Protein AF-A0A9P0LPW1-F1 (afdb_monomer_lite)

Organism: Acanthoscelides obtectus (NCBI:txid200917)

Secondary structure (DSSP, 8-state):
-----GGGT-HIIIIIHHHHHHHSTT---SSHHHHHHHHHHHHHHHHHHHHHHHHHHHHHHHHHHTTTTS----

Radius of gyration: 16.33 Å; chains: 1; bounding box: 38×30×35 Å

Structure 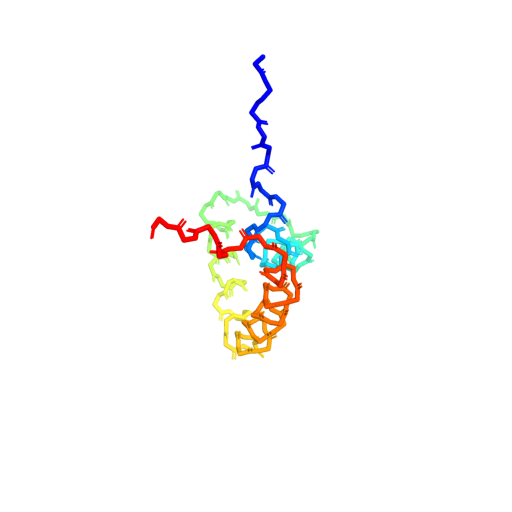(mmCIF, N/CA/C/O backbone):
data_AF-A0A9P0LPW1-F1
#
_entry.id   AF-A0A9P0LPW1-F1
#
loop_
_atom_site.group_PDB
_atom_site.id
_atom_site.type_symbol
_atom_site.label_atom_id
_atom_site.label_alt_id
_atom_site.label_comp_id
_atom_site.label_asym_id
_atom_site.label_entity_id
_atom_site.label_seq_id
_atom_site.pdbx_PDB_ins_code
_atom_site.Cartn_x
_atom_site.Cartn_y
_atom_site.Cartn_z
_atom_site.occupancy
_atom_site.B_iso_or_equiv
_atom_site.auth_seq_id
_atom_site.auth_comp_id
_atom_site.auth_asym_id
_atom_site.auth_atom_id
_atom_site.pdbx_PDB_model_num
ATOM 1 N N . MET A 1 1 ? -7.171 19.923 -26.793 1.00 34.88 1 MET A N 1
ATOM 2 C CA . MET A 1 1 ? -6.749 19.958 -25.378 1.00 34.88 1 MET A CA 1
ATOM 3 C C . MET A 1 1 ? -6.851 18.535 -24.851 1.00 34.88 1 MET A C 1
ATOM 5 O O . MET A 1 1 ? -7.885 18.151 -24.332 1.00 34.88 1 MET A O 1
ATOM 9 N N . GLY A 1 2 ? -5.844 17.711 -25.137 1.00 42.41 2 GLY A N 1
ATOM 10 C CA . GLY A 1 2 ? -5.713 16.378 -24.552 1.00 42.41 2 GLY A CA 1
ATOM 11 C C . GLY A 1 2 ? -4.564 16.470 -23.570 1.00 42.41 2 GLY A C 1
ATOM 12 O O . GLY A 1 2 ? -3.449 16.776 -23.986 1.00 42.41 2 GLY A O 1
ATOM 13 N N . THR A 1 3 ? -4.846 16.345 -22.279 1.00 39.03 3 THR A N 1
ATOM 14 C CA . THR A 1 3 ? -3.799 16.168 -21.278 1.00 39.03 3 THR A CA 1
ATOM 15 C C . THR A 1 3 ? -3.169 14.817 -21.566 1.00 39.03 3 THR A C 1
ATOM 17 O O . THR A 1 3 ? -3.854 13.807 -21.501 1.00 39.03 3 THR A O 1
ATOM 20 N N . THR A 1 4 ? -1.912 14.803 -21.992 1.00 44.19 4 THR A N 1
ATOM 21 C CA . THR A 1 4 ? -1.149 13.567 -22.134 1.00 44.19 4 THR A CA 1
ATOM 22 C C . THR A 1 4 ? -1.054 12.938 -20.752 1.00 44.19 4 THR A C 1
ATOM 24 O O . THR A 1 4 ? -0.523 13.548 -19.825 1.00 44.19 4 THR A O 1
ATOM 27 N N . ASP A 1 5 ? -1.643 11.760 -20.605 1.00 46.91 5 ASP A N 1
ATOM 28 C CA . ASP A 1 5 ? -1.735 11.039 -19.345 1.00 46.91 5 ASP A CA 1
ATOM 29 C C . ASP A 1 5 ? -0.339 10.515 -18.953 1.00 46.91 5 ASP A C 1
ATOM 31 O O . ASP A 1 5 ? 0.044 9.389 -19.264 1.00 46.91 5 ASP A O 1
ATOM 35 N N . ASP A 1 6 ? 0.444 11.343 -18.255 1.00 52.38 6 ASP A N 1
ATOM 36 C CA . ASP A 1 6 ? 1.753 10.992 -17.666 1.00 52.38 6 ASP A CA 1
ATOM 37 C C . ASP A 1 6 ? 1.655 9.900 -16.572 1.00 52.38 6 ASP A C 1
ATOM 39 O O . ASP A 1 6 ? 2.656 9.434 -16.024 1.00 52.38 6 ASP A O 1
ATOM 43 N N . THR A 1 7 ? 0.444 9.433 -16.256 1.00 50.28 7 THR A N 1
ATOM 44 C CA . THR A 1 7 ? 0.164 8.344 -15.306 1.00 50.28 7 THR A CA 1
ATOM 45 C C . THR A 1 7 ? 0.676 6.979 -15.775 1.00 50.28 7 THR A C 1
ATOM 47 O O . THR A 1 7 ? 0.811 6.067 -14.964 1.00 50.28 7 THR A O 1
ATOM 50 N N . GLY A 1 8 ? 1.026 6.814 -17.057 1.00 47.16 8 GLY A N 1
ATOM 51 C CA . GLY A 1 8 ? 1.629 5.578 -17.574 1.00 47.16 8 GLY A CA 1
ATOM 52 C C . GLY A 1 8 ? 3.091 5.345 -17.158 1.00 47.16 8 GLY A C 1
ATOM 53 O O . GLY A 1 8 ? 3.574 4.216 -17.250 1.00 47.16 8 GLY A O 1
ATOM 54 N N . LEU A 1 9 ? 3.798 6.386 -16.698 1.00 54.88 9 LEU A N 1
ATOM 55 C CA . LEU A 1 9 ? 5.240 6.339 -16.398 1.00 54.88 9 LEU A CA 1
ATOM 56 C C . LEU A 1 9 ? 5.569 6.402 -14.898 1.00 54.88 9 LEU A C 1
ATOM 58 O O . LEU A 1 9 ? 6.706 6.148 -14.492 1.00 54.88 9 LEU A O 1
ATOM 62 N N . SER A 1 10 ? 4.584 6.705 -14.056 1.00 62.06 10 SER A N 1
ATOM 63 C CA . SER A 1 10 ? 4.753 6.735 -12.605 1.00 62.06 10 SER A CA 1
ATOM 64 C C . SER A 1 10 ? 4.873 5.314 -12.045 1.00 62.06 10 SER A C 1
ATOM 66 O O . SER A 1 10 ? 3.980 4.479 -12.201 1.00 62.06 10 SER A O 1
ATOM 68 N N . ASN A 1 11 ? 5.974 5.030 -11.337 1.00 62.84 11 ASN A N 1
ATOM 69 C CA . ASN A 1 11 ? 6.201 3.733 -10.681 1.00 62.84 11 ASN A CA 1
ATOM 70 C C . ASN A 1 11 ? 5.036 3.344 -9.755 1.00 62.84 11 ASN A C 1
ATOM 72 O O . ASN A 1 11 ? 4.655 2.178 -9.638 1.00 62.84 11 ASN A O 1
ATOM 76 N N . ASN A 1 12 ? 4.438 4.349 -9.115 1.00 67.00 12 ASN A N 1
ATOM 77 C CA . ASN A 1 12 ? 3.339 4.137 -8.192 1.00 67.00 12 ASN A CA 1
ATOM 78 C C . ASN A 1 12 ? 2.089 3.621 -8.910 1.00 67.00 12 ASN A C 1
ATOM 80 O O . ASN A 1 12 ? 1.457 2.691 -8.411 1.00 67.00 12 ASN A O 1
ATOM 84 N N . ASP A 1 13 ? 1.794 4.145 -10.099 1.00 67.75 13 ASP A N 1
ATOM 85 C CA . ASP A 1 13 ? 0.624 3.776 -10.904 1.00 67.75 13 ASP A CA 1
ATOM 86 C C . ASP A 1 13 ? 0.762 2.394 -11.547 1.00 67.75 13 ASP A C 1
ATOM 88 O O . ASP A 1 13 ? -0.208 1.637 -11.616 1.00 67.75 13 ASP A O 1
ATOM 92 N N . VAL A 1 14 ? 1.982 2.007 -11.925 1.00 65.44 14 VAL A N 1
ATOM 93 C CA . VAL A 1 14 ? 2.236 0.728 -12.607 1.00 65.44 14 VAL A CA 1
ATOM 94 C C . VAL A 1 14 ? 2.529 -0.418 -11.635 1.00 65.44 14 VAL A C 1
ATOM 96 O O . VAL A 1 14 ? 2.224 -1.575 -11.932 1.00 65.44 14 VAL A O 1
ATOM 99 N N . PHE A 1 15 ? 3.121 -0.137 -10.473 1.00 71.44 15 PHE A N 1
ATOM 100 C CA . PHE A 1 15 ? 3.654 -1.181 -9.598 1.00 71.44 15 PHE A CA 1
ATOM 101 C C . PHE A 1 15 ? 3.043 -1.171 -8.195 1.00 71.44 15 PHE A C 1
ATOM 103 O O . PHE A 1 15 ? 2.576 -2.208 -7.711 1.00 71.44 15 PHE A O 1
ATOM 110 N N . THR A 1 16 ? 3.031 -0.013 -7.538 1.00 74.81 16 THR A N 1
ATOM 111 C CA . THR A 1 16 ? 2.653 0.101 -6.123 1.00 74.81 16 THR A CA 1
ATOM 112 C C . THR A 1 16 ? 1.139 -0.023 -5.936 1.00 74.81 16 THR A C 1
ATOM 114 O O . THR A 1 16 ? 0.673 -0.899 -5.201 1.00 74.81 16 THR A O 1
ATOM 117 N N . PHE A 1 17 ? 0.346 0.775 -6.654 1.00 80.06 17 PHE A N 1
ATOM 118 C CA . PHE A 1 17 ? -1.111 0.775 -6.528 1.00 80.06 17 PHE A CA 1
ATOM 119 C C . PHE A 1 17 ? -1.769 -0.545 -6.949 1.00 80.06 17 PHE A C 1
ATOM 121 O O . PHE A 1 17 ? -2.619 -1.019 -6.193 1.00 80.06 17 PHE A O 1
ATOM 128 N N . PRO A 1 18 ? -1.390 -1.212 -8.059 1.00 84.00 18 PRO A N 1
ATOM 129 C CA . PRO A 1 18 ? -2.001 -2.489 -8.427 1.00 84.00 18 PRO A CA 1
ATOM 130 C C . PRO A 1 18 ? -1.779 -3.583 -7.380 1.00 84.00 18 PRO A C 1
ATOM 132 O O . PRO A 1 18 ? -2.693 -4.356 -7.088 1.00 84.00 18 PRO A O 1
ATOM 135 N N . LYS A 1 19 ? -0.593 -3.639 -6.761 1.00 82.62 19 LYS A N 1
ATOM 136 C CA . LYS A 1 19 ? -0.304 -4.633 -5.720 1.00 82.62 19 LYS A CA 1
ATOM 137 C C . LYS A 1 19 ? -1.051 -4.351 -4.425 1.00 82.62 19 LYS A C 1
ATOM 139 O O . LYS A 1 19 ? -1.626 -5.276 -3.854 1.00 82.62 19 LYS A O 1
ATOM 144 N N . ILE A 1 20 ? -1.090 -3.092 -3.989 1.00 85.06 20 ILE A N 1
ATOM 145 C CA . ILE A 1 20 ? -1.864 -2.699 -2.805 1.00 85.06 20 ILE A CA 1
ATOM 146 C C . ILE A 1 20 ? -3.353 -2.961 -3.046 1.00 85.06 20 ILE A C 1
ATOM 148 O O . ILE A 1 20 ? -4.018 -3.563 -2.208 1.00 85.06 20 ILE A O 1
ATOM 152 N N . LYS A 1 21 ? -3.868 -2.603 -4.227 1.00 86.38 21 LYS A N 1
ATOM 153 C CA . LYS A 1 21 ? -5.262 -2.843 -4.611 1.00 86.38 21 LYS A CA 1
ATOM 154 C C . LYS A 1 21 ? -5.601 -4.331 -4.638 1.00 86.38 21 LYS A C 1
ATOM 156 O O . LYS A 1 21 ? -6.661 -4.706 -4.154 1.00 86.38 21 LYS A O 1
ATOM 161 N N . ASN A 1 22 ? -4.711 -5.180 -5.155 1.00 87.81 22 ASN A N 1
ATOM 162 C CA . ASN A 1 22 ? -4.890 -6.633 -5.119 1.00 87.81 22 ASN A CA 1
ATOM 163 C C . ASN A 1 22 ? -4.881 -7.183 -3.690 1.00 87.81 22 ASN A C 1
ATOM 165 O O . ASN A 1 22 ? -5.669 -8.071 -3.383 1.00 87.81 22 ASN A O 1
ATOM 169 N N . ARG A 1 23 ? -4.032 -6.647 -2.810 1.00 86.62 23 ARG A N 1
ATOM 170 C CA . ARG A 1 23 ? -3.956 -7.059 -1.405 1.00 86.62 23 ARG A CA 1
ATOM 171 C C . ARG A 1 23 ? -5.199 -6.676 -0.602 1.00 86.62 23 ARG A C 1
ATOM 173 O O . ARG A 1 23 ? -5.656 -7.455 0.224 1.00 86.62 23 ARG A O 1
ATOM 180 N N . LEU A 1 24 ? -5.740 -5.487 -0.852 1.00 89.69 24 LEU A N 1
ATOM 181 C CA . LEU A 1 24 ? -6.959 -4.995 -0.206 1.00 89.69 24 LEU A CA 1
ATOM 182 C C . LEU A 1 24 ? -8.235 -5.476 -0.917 1.00 89.69 24 LEU A C 1
ATOM 184 O O . LEU A 1 24 ? -9.349 -5.167 -0.492 1.00 89.69 24 LEU A O 1
ATOM 188 N N . ARG A 1 25 ? -8.103 -6.229 -2.016 1.00 92.50 25 ARG A N 1
ATOM 189 C CA . ARG A 1 25 ? -9.238 -6.690 -2.813 1.00 92.50 25 ARG A CA 1
ATOM 190 C C . ARG A 1 25 ? -10.135 -7.597 -1.976 1.00 92.50 25 ARG A C 1
ATOM 192 O O . ARG A 1 25 ? -9.687 -8.585 -1.409 1.00 92.50 25 ARG A O 1
ATOM 199 N N . GLY A 1 26 ? -11.427 -7.278 -1.959 1.00 89.94 26 GLY A N 1
ATOM 200 C CA . GLY A 1 26 ? -12.435 -8.057 -1.238 1.00 89.94 26 GLY A CA 1
ATOM 201 C C . GLY A 1 26 ? -12.563 -7.706 0.244 1.00 89.94 26 GLY A C 1
ATOM 202 O O . GLY A 1 26 ? -13.504 -8.175 0.879 1.00 89.94 26 GLY A O 1
ATOM 203 N N . GLN A 1 27 ? -11.692 -6.848 0.785 1.00 91.88 27 GLN A N 1
ATOM 204 C CA . GLN A 1 27 ? -11.878 -6.301 2.124 1.00 91.88 27 GLN A CA 1
ATOM 205 C C . GLN A 1 27 ? -12.975 -5.233 2.102 1.00 91.88 27 GLN A C 1
ATOM 207 O O . GLN A 1 27 ? -13.058 -4.418 1.179 1.00 91.88 27 GLN A O 1
ATOM 212 N N . ARG A 1 28 ? -13.841 -5.257 3.116 1.00 93.44 28 ARG A N 1
ATOM 213 C CA . ARG A 1 28 ? -14.857 -4.229 3.354 1.00 93.44 28 ARG A CA 1
ATOM 214 C C . ARG A 1 28 ? -14.489 -3.508 4.637 1.00 93.44 28 ARG A C 1
ATOM 216 O O . ARG A 1 28 ? -14.375 -4.155 5.671 1.00 93.44 28 ARG A O 1
ATOM 223 N N . PHE A 1 29 ? -14.334 -2.195 4.554 1.00 92.56 29 PHE A N 1
ATOM 224 C CA . PHE A 1 29 ? -14.026 -1.351 5.703 1.00 92.56 29 PHE A CA 1
ATOM 225 C C . PHE A 1 29 ? -15.311 -0.721 6.229 1.00 92.56 29 PHE A C 1
ATOM 227 O O . PHE A 1 29 ? -16.157 -0.289 5.444 1.00 92.56 29 PHE A O 1
ATOM 234 N N . GLN A 1 30 ? -15.459 -0.684 7.549 1.00 92.12 30 GLN A N 1
ATOM 235 C CA . GLN A 1 30 ? -16.616 -0.103 8.230 1.00 92.12 30 GLN A CA 1
ATOM 236 C C . GLN A 1 30 ? -16.497 1.419 8.349 1.00 92.12 30 GLN A C 1
ATOM 238 O O . GLN A 1 30 ? -17.498 2.110 8.521 1.00 92.12 30 GLN A O 1
ATOM 243 N N . SER A 1 31 ? -15.276 1.957 8.250 1.00 94.81 31 SER A N 1
ATOM 244 C CA . SER A 1 31 ? -15.023 3.394 8.320 1.00 94.81 31 SER A CA 1
ATOM 245 C C . SER A 1 31 ? -13.901 3.844 7.376 1.00 94.81 31 SER A C 1
ATOM 247 O O . SER A 1 31 ? -13.027 3.050 7.016 1.00 94.81 31 SER A O 1
ATOM 249 N N . PRO A 1 32 ? -13.866 5.138 7.009 1.00 91.81 32 PRO A N 1
ATOM 250 C CA . PRO A 1 32 ? -12.745 5.708 6.267 1.00 91.81 32 PRO A CA 1
ATOM 251 C C . PRO A 1 32 ? -11.408 5.580 7.010 1.00 91.81 32 PRO A C 1
ATOM 253 O O . PRO A 1 32 ? -10.385 5.352 6.373 1.00 91.81 32 PRO A O 1
ATOM 256 N N . GLY A 1 33 ? -11.412 5.694 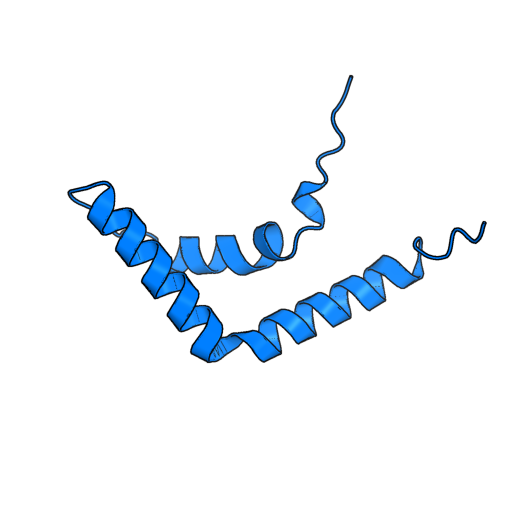8.345 1.00 93.62 33 GLY A N 1
ATOM 257 C CA . GLY A 1 33 ? -10.202 5.556 9.163 1.00 93.62 33 GLY A CA 1
ATOM 258 C C . GLY A 1 33 ? -9.590 4.162 9.045 1.00 93.62 33 GLY A C 1
ATOM 259 O O . GLY A 1 33 ? -8.405 4.026 8.760 1.00 93.62 33 GLY A O 1
ATOM 260 N N . GLU A 1 34 ? -10.430 3.131 9.131 1.00 92.12 34 GLU A N 1
ATOM 261 C CA . GLU A 1 34 ? -10.015 1.738 8.951 1.00 92.12 34 GLU A CA 1
ATOM 262 C C . GLU A 1 34 ? -9.444 1.483 7.547 1.00 92.12 34 GLU A C 1
ATOM 264 O O . GLU A 1 34 ? -8.419 0.820 7.404 1.00 92.12 34 GLU A O 1
ATOM 269 N N . ALA A 1 35 ? -10.056 2.058 6.506 1.00 90.19 35 ALA A N 1
ATOM 270 C CA . ALA A 1 35 ? -9.557 1.939 5.136 1.00 90.19 35 ALA A CA 1
ATOM 271 C C . ALA A 1 35 ? -8.181 2.605 4.958 1.00 90.19 35 ALA A C 1
ATOM 273 O O . ALA A 1 35 ? -7.300 2.057 4.292 1.00 90.19 35 ALA A O 1
ATOM 274 N N . VAL A 1 36 ? -7.983 3.779 5.567 1.00 90.19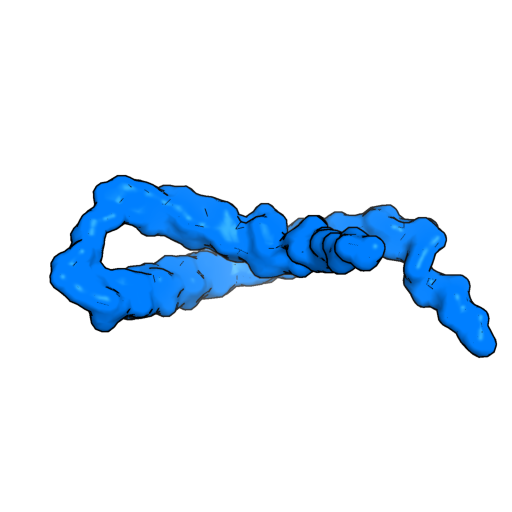 36 VAL A N 1
ATOM 275 C CA . VAL A 1 36 ? -6.702 4.498 5.547 1.00 90.19 36 VAL A CA 1
ATOM 276 C C . VAL A 1 36 ? -5.624 3.707 6.283 1.00 90.19 36 VAL A C 1
ATOM 278 O O . VAL A 1 36 ? -4.509 3.588 5.775 1.00 90.19 36 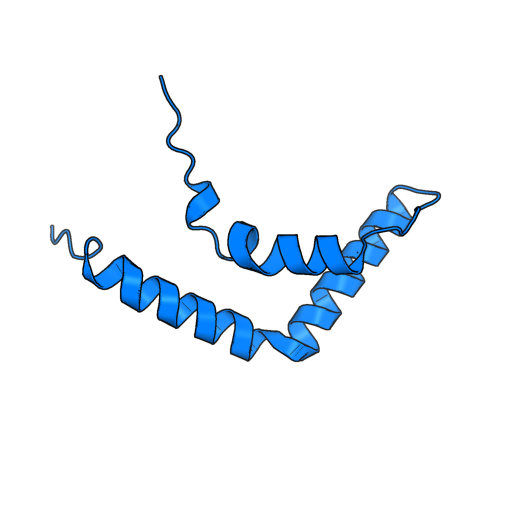VAL A O 1
ATOM 281 N N . ASP A 1 37 ? -5.938 3.135 7.442 1.00 91.81 37 ASP A N 1
ATOM 282 C CA . ASP A 1 37 ? -4.974 2.351 8.215 1.00 91.81 37 ASP A CA 1
ATOM 283 C C . ASP A 1 37 ? -4.629 1.029 7.520 1.00 91.81 37 ASP A C 1
ATOM 285 O O . ASP A 1 37 ? -3.454 0.668 7.426 1.00 91.81 37 ASP A O 1
ATOM 289 N N . ALA A 1 38 ? -5.612 0.351 6.922 1.00 91.00 38 ALA A N 1
ATOM 290 C CA . ALA A 1 38 ? -5.374 -0.826 6.089 1.00 91.00 38 ALA A CA 1
ATOM 291 C C . ALA A 1 38 ? -4.480 -0.502 4.882 1.00 91.00 38 ALA A C 1
ATOM 293 O O . ALA A 1 38 ? -3.568 -1.266 4.557 1.00 91.00 38 ALA A O 1
ATOM 294 N N . PHE A 1 39 ? -4.691 0.656 4.249 1.00 87.69 39 PHE A N 1
ATOM 295 C CA . PHE A 1 39 ? -3.843 1.132 3.162 1.00 87.69 39 PHE A CA 1
ATOM 296 C C . PHE A 1 39 ? -2.410 1.419 3.626 1.00 87.69 39 PHE A C 1
ATOM 298 O O . PHE A 1 39 ? -1.465 0.926 3.010 1.00 87.69 39 PHE A O 1
ATOM 305 N N . LYS A 1 40 ? -2.225 2.149 4.734 1.00 88.75 40 LYS A N 1
ATOM 306 C CA . LYS A 1 40 ? -0.898 2.429 5.310 1.00 88.75 40 LYS A CA 1
ATOM 307 C C . LYS A 1 40 ? -0.148 1.144 5.655 1.00 88.75 40 LYS A C 1
ATOM 309 O O . LYS A 1 40 ? 1.014 1.004 5.285 1.00 88.75 40 LYS A O 1
ATOM 314 N N . ASN A 1 41 ? -0.818 0.186 6.291 1.00 89.69 41 ASN A N 1
ATOM 315 C CA . ASN A 1 41 ? -0.225 -1.108 6.618 1.00 89.69 41 ASN A CA 1
ATOM 316 C C . ASN A 1 41 ? 0.154 -1.889 5.356 1.00 89.69 41 ASN A C 1
ATOM 318 O O . ASN A 1 41 ? 1.251 -2.434 5.273 1.00 89.69 41 ASN A O 1
ATOM 322 N N . ALA A 1 42 ? -0.710 -1.897 4.336 1.00 87.44 42 ALA A N 1
ATOM 323 C CA . ALA A 1 42 ? -0.411 -2.544 3.063 1.00 87.44 42 ALA A CA 1
ATOM 324 C C . ALA A 1 42 ? 0.801 -1.918 2.359 1.00 87.44 42 ALA A C 1
ATOM 326 O O . ALA A 1 42 ? 1.590 -2.658 1.777 1.00 87.44 42 ALA A O 1
ATOM 327 N N . VAL A 1 43 ? 0.961 -0.593 2.432 1.00 83.56 43 VAL A N 1
ATOM 328 C CA . VAL A 1 43 ? 2.125 0.138 1.910 1.00 83.56 43 VAL A CA 1
ATOM 329 C C . VAL A 1 43 ? 3.391 -0.247 2.675 1.00 83.56 43 VAL A C 1
ATOM 331 O O . VAL A 1 43 ? 4.353 -0.694 2.052 1.00 83.56 43 VAL A O 1
ATOM 334 N N . LEU A 1 44 ? 3.386 -0.127 4.007 1.00 84.31 44 LEU A N 1
ATOM 335 C CA . LEU A 1 44 ? 4.543 -0.419 4.865 1.00 84.31 44 LEU A CA 1
ATOM 336 C C . LEU A 1 44 ? 5.048 -1.852 4.697 1.00 84.31 44 LEU A C 1
ATOM 338 O O . LEU A 1 44 ? 6.247 -2.096 4.615 1.00 84.31 44 LEU A O 1
ATOM 342 N N . ASP A 1 45 ? 4.130 -2.798 4.588 1.00 84.06 45 ASP A N 1
ATOM 343 C CA . ASP A 1 45 ? 4.459 -4.211 4.485 1.00 84.06 45 ASP A CA 1
ATOM 344 C C . ASP A 1 45 ? 4.952 -4.590 3.069 1.00 84.06 45 ASP A C 1
ATOM 346 O O . ASP A 1 45 ? 5.731 -5.527 2.883 1.00 84.06 45 ASP A O 1
ATOM 350 N N . LEU A 1 46 ? 4.564 -3.816 2.047 1.00 79.62 46 LEU A N 1
ATOM 351 C CA . LEU A 1 46 ? 5.114 -3.922 0.691 1.00 79.62 46 LEU A CA 1
ATOM 352 C C . LEU A 1 46 ? 6.517 -3.308 0.597 1.00 79.62 46 LEU A C 1
ATOM 354 O O . LEU A 1 46 ? 7.390 -3.880 -0.057 1.00 79.62 46 LEU A O 1
ATOM 358 N N . LEU A 1 47 ? 6.731 -2.183 1.284 1.00 74.50 47 LEU A N 1
ATOM 359 C CA . LEU A 1 47 ? 8.037 -1.553 1.478 1.00 74.50 47 LEU A CA 1
ATOM 360 C C . LEU A 1 47 ? 9.006 -2.518 2.1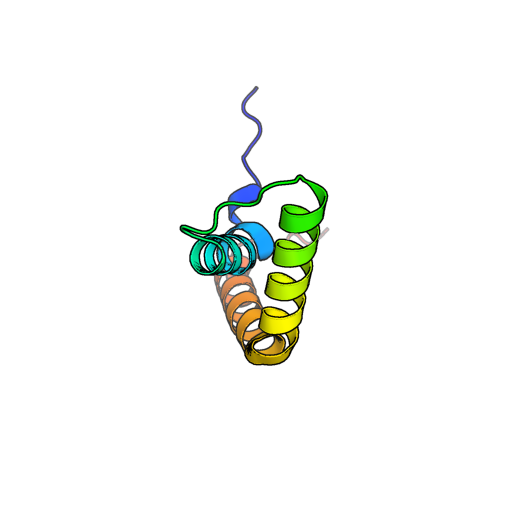77 1.00 74.50 47 LEU A C 1
ATOM 362 O O . LEU A 1 47 ? 10.084 -2.792 1.660 1.00 74.50 47 LEU A O 1
ATOM 366 N N . ALA A 1 48 ? 8.607 -3.108 3.301 1.00 74.44 48 ALA A N 1
ATOM 367 C CA . ALA A 1 48 ? 9.474 -4.005 4.063 1.00 74.44 48 ALA A CA 1
ATOM 368 C C . ALA A 1 48 ? 9.923 -5.239 3.256 1.00 74.44 48 ALA A C 1
ATOM 370 O O . ALA A 1 48 ? 11.086 -5.627 3.311 1.00 74.44 48 ALA A O 1
ATOM 371 N N . ASN A 1 49 ? 9.016 -5.832 2.473 1.00 68.50 49 ASN A N 1
ATOM 372 C CA . ASN A 1 49 ? 9.268 -7.122 1.823 1.00 68.50 49 ASN A CA 1
ATOM 373 C C . ASN A 1 49 ? 9.785 -7.026 0.384 1.00 68.50 49 ASN A C 1
ATOM 375 O O . ASN A 1 49 ? 10.363 -7.984 -0.125 1.00 68.50 49 ASN A O 1
ATOM 379 N N . HIS A 1 50 ? 9.529 -5.918 -0.313 1.00 67.31 50 HIS A N 1
ATOM 380 C CA . HIS A 1 50 ? 9.744 -5.861 -1.758 1.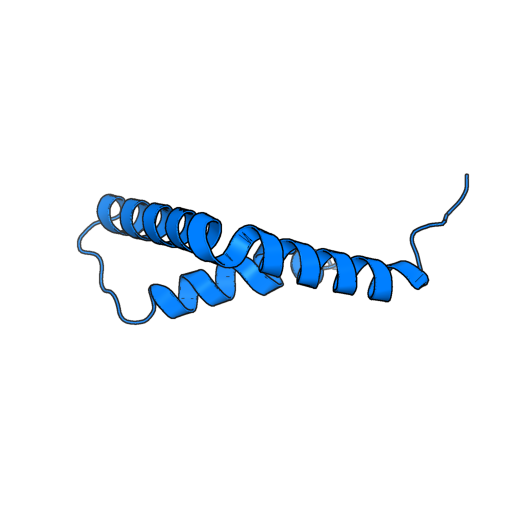00 67.31 50 HIS A CA 1
ATOM 381 C C . HIS A 1 50 ? 10.381 -4.573 -2.269 1.00 67.31 50 HIS A C 1
ATOM 383 O O . HIS A 1 50 ? 10.692 -4.537 -3.458 1.00 67.31 50 HIS A O 1
ATOM 389 N N . TRP A 1 51 ? 10.628 -3.559 -1.430 1.00 68.25 51 TRP A N 1
ATOM 390 C CA . TRP A 1 51 ? 11.080 -2.241 -1.896 1.00 68.25 51 TRP A CA 1
ATOM 391 C C . TRP A 1 51 ? 12.275 -2.297 -2.845 1.00 68.25 51 TRP A C 1
ATOM 393 O O . TRP A 1 51 ? 12.195 -1.743 -3.938 1.00 68.25 51 TRP A O 1
ATOM 403 N N . ASN A 1 52 ? 13.321 -3.053 -2.494 1.00 67.75 52 ASN A N 1
ATOM 404 C CA . ASN A 1 52 ? 14.518 -3.179 -3.330 1.00 67.75 52 ASN A CA 1
ATOM 405 C C . ASN A 1 52 ? 14.185 -3.755 -4.710 1.00 67.75 52 ASN A C 1
ATOM 407 O O . ASN A 1 52 ? 14.517 -3.155 -5.723 1.00 67.75 52 ASN A O 1
ATOM 411 N N . LYS A 1 53 ? 13.408 -4.840 -4.765 1.00 70.38 53 LYS A N 1
ATOM 412 C CA . LYS A 1 53 ? 13.033 -5.497 -6.025 1.00 70.38 53 LYS A CA 1
ATOM 413 C C . LYS A 1 53 ? 12.033 -4.680 -6.853 1.00 70.38 53 LYS A C 1
ATOM 415 O O . LYS A 1 53 ? 12.027 -4.760 -8.079 1.00 70.38 53 LYS A O 1
ATOM 420 N N . CYS A 1 54 ? 11.156 -3.907 -6.206 1.00 66.56 54 CYS A N 1
ATOM 421 C CA . CYS A 1 54 ? 10.265 -2.956 -6.882 1.00 66.56 54 CYS A CA 1
ATOM 422 C C . CYS A 1 54 ? 11.062 -1.840 -7.543 1.00 66.56 54 CYS A C 1
ATOM 424 O O . CYS A 1 54 ? 10.797 -1.485 -8.689 1.00 66.56 54 CYS A O 1
ATOM 426 N N . PHE A 1 55 ? 12.021 -1.295 -6.799 1.00 66.69 55 PHE A N 1
ATOM 427 C CA . PHE A 1 55 ? 12.841 -0.186 -7.238 1.00 66.69 55 PHE A CA 1
ATOM 428 C C . PHE A 1 55 ? 13.826 -0.622 -8.322 1.00 66.69 55 PHE A C 1
ATOM 430 O O . PHE A 1 55 ? 13.944 0.075 -9.316 1.00 66.69 55 PHE A O 1
ATOM 437 N N . GLU A 1 56 ? 14.435 -1.803 -8.200 1.00 69.25 56 GLU A N 1
ATOM 438 C CA . GLU A 1 56 ? 15.280 -2.417 -9.232 1.00 69.25 56 GLU A CA 1
ATOM 439 C C . GLU A 1 56 ? 14.499 -2.663 -10.526 1.00 69.25 56 GLU A C 1
ATOM 441 O O . GLU A 1 56 ? 14.893 -2.166 -11.576 1.00 69.25 56 GLU A O 1
ATOM 446 N N . ASN A 1 57 ? 13.338 -3.328 -10.464 1.00 68.38 57 ASN A N 1
ATOM 447 C CA . ASN A 1 57 ? 12.513 -3.563 -11.655 1.00 68.38 57 ASN A CA 1
ATOM 448 C C . ASN A 1 57 ? 12.017 -2.258 -12.298 1.00 68.38 57 ASN A C 1
ATOM 450 O O . ASN A 1 57 ? 11.851 -2.185 -13.517 1.00 68.38 57 ASN A O 1
ATOM 454 N N . TRP A 1 58 ? 11.725 -1.232 -11.494 1.00 66.56 58 TRP A N 1
ATOM 455 C CA . TRP A 1 58 ? 11.377 0.089 -12.010 1.00 66.56 58 TRP A CA 1
ATOM 456 C C . TRP A 1 58 ? 12.574 0.783 -12.646 1.00 66.56 58 TRP A C 1
ATOM 458 O O . TRP A 1 58 ? 12.440 1.326 -13.738 1.00 66.56 58 TRP A O 1
ATOM 468 N N . PHE A 1 59 ? 13.733 0.738 -11.994 1.00 63.16 59 PHE A N 1
ATOM 469 C CA . PHE A 1 59 ? 14.968 1.328 -12.481 1.00 63.16 59 PHE A CA 1
ATOM 470 C C . PHE A 1 59 ? 15.406 0.672 -13.790 1.00 63.16 59 PHE A C 1
ATOM 472 O O . PHE A 1 59 ? 15.738 1.379 -14.730 1.00 63.16 59 PHE A O 1
ATOM 479 N N . GLU A 1 60 ? 15.301 -0.652 -13.917 1.00 67.06 60 GLU A N 1
ATOM 480 C CA . GLU A 1 60 ? 15.533 -1.366 -15.175 1.00 67.06 60 GLU A CA 1
ATOM 481 C C . GLU A 1 60 ? 14.557 -0.929 -16.270 1.00 67.06 60 GLU A C 1
ATOM 483 O O . GLU A 1 60 ? 14.982 -0.618 -17.381 1.00 67.06 60 GLU A O 1
ATOM 488 N N . ARG A 1 61 ? 13.253 -0.845 -15.972 1.00 64.81 61 ARG A N 1
ATOM 489 C CA . ARG A 1 61 ? 12.243 -0.394 -16.947 1.00 64.81 61 ARG A CA 1
ATOM 490 C C . ARG A 1 61 ? 12.445 1.055 -17.361 1.00 64.81 61 ARG A C 1
ATOM 492 O O . ARG A 1 61 ? 12.310 1.357 -18.541 1.00 64.81 61 ARG A O 1
ATOM 499 N N . MET A 1 62 ? 12.798 1.932 -16.426 1.00 59.53 62 MET A N 1
ATOM 500 C CA . MET A 1 62 ? 13.212 3.294 -16.734 1.00 59.53 62 MET A CA 1
ATOM 501 C C . MET A 1 62 ? 14.476 3.260 -17.590 1.00 59.53 62 MET A C 1
ATOM 503 O O . MET A 1 62 ? 14.434 3.720 -18.712 1.00 59.53 62 MET A O 1
ATOM 507 N N . CYS A 1 63 ? 15.575 2.632 -17.188 1.00 58.69 63 CYS A N 1
ATOM 508 C CA . CYS A 1 63 ? 16.793 2.572 -18.003 1.00 58.69 63 CYS A CA 1
ATOM 509 C C . CYS A 1 63 ? 16.588 1.972 -19.408 1.00 58.69 63 CYS A C 1
ATOM 511 O O . CYS A 1 63 ? 17.270 2.388 -20.343 1.00 58.69 63 CYS A O 1
ATOM 513 N N . ILE A 1 64 ? 15.661 1.026 -19.584 1.00 60.41 64 ILE A N 1
ATOM 514 C CA . ILE A 1 64 ? 15.311 0.449 -20.890 1.00 60.41 64 ILE A CA 1
ATOM 515 C C . ILE A 1 64 ? 14.431 1.411 -21.708 1.00 60.41 64 ILE A C 1
ATOM 517 O O . ILE A 1 64 ? 14.734 1.647 -22.874 1.00 60.41 64 ILE A O 1
ATOM 521 N N . ASN A 1 65 ? 13.401 2.020 -21.111 1.00 56.09 65 ASN A N 1
ATOM 522 C CA . ASN A 1 65 ? 12.507 2.971 -21.792 1.00 56.09 65 ASN A CA 1
ATOM 523 C C . ASN A 1 65 ? 13.176 4.339 -22.051 1.00 56.09 65 ASN A C 1
ATOM 525 O O . ASN A 1 65 ? 12.889 5.003 -23.043 1.00 56.09 65 ASN A O 1
ATOM 529 N N . LEU A 1 66 ? 14.108 4.752 -21.189 1.00 53.38 66 LEU A N 1
ATOM 530 C CA . LEU A 1 66 ? 14.862 6.010 -21.248 1.00 53.38 66 LEU A CA 1
ATOM 531 C C . LEU A 1 66 ? 16.100 5.931 -22.155 1.00 53.38 66 LEU A C 1
ATOM 533 O O . LEU A 1 66 ? 16.679 6.972 -22.461 1.00 53.38 66 LEU A O 1
ATOM 537 N N . ARG A 1 67 ? 16.486 4.740 -22.650 1.00 51.28 67 ARG A N 1
ATOM 538 C CA . ARG A 1 67 ? 17.463 4.606 -23.757 1.00 51.28 67 ARG A CA 1
ATOM 539 C C . ARG A 1 67 ? 16.988 5.268 -25.064 1.00 51.28 67 ARG A C 1
ATOM 541 O O . ARG A 1 67 ? 17.751 5.268 -26.025 1.00 51.28 67 ARG A O 1
ATOM 548 N N . GLY A 1 68 ? 15.775 5.831 -25.100 1.00 53.94 68 GLY A N 1
ATOM 549 C CA . GLY A 1 68 ? 15.252 6.624 -26.213 1.00 53.94 68 GLY A CA 1
ATOM 550 C C . GLY A 1 68 ? 15.292 8.150 -26.043 1.00 53.94 68 GLY A C 1
ATOM 551 O O . GLY A 1 68 ? 15.605 8.830 -27.008 1.00 53.94 68 GLY A O 1
ATOM 552 N N . GLU A 1 69 ? 14.973 8.729 -24.878 1.00 53.56 69 GLU A N 1
ATOM 553 C CA . GLU A 1 69 ? 14.429 10.112 -24.876 1.00 53.56 69 GLU A CA 1
ATOM 554 C C . GLU A 1 69 ? 14.753 10.961 -23.618 1.00 53.56 69 GLU A C 1
ATOM 556 O O . GLU A 1 69 ? 13.946 11.789 -23.217 1.00 53.56 69 GLU A O 1
ATOM 561 N N . TYR A 1 70 ? 15.913 10.808 -22.956 1.00 51.22 70 TYR A N 1
ATOM 562 C CA . TYR A 1 70 ? 16.305 11.753 -21.873 1.00 51.22 70 TYR A CA 1
ATOM 563 C C . TYR A 1 70 ? 17.581 12.557 -22.121 1.00 51.22 70 TYR A C 1
ATOM 565 O O . TYR A 1 70 ? 17.865 13.498 -21.382 1.00 51.22 70 TYR A O 1
ATOM 573 N N . PHE A 1 71 ? 18.308 12.294 -23.208 1.00 47.94 71 PHE A N 1
ATOM 574 C CA . PHE A 1 71 ? 19.393 13.177 -23.643 1.00 47.94 71 PHE A CA 1
ATOM 575 C C . PHE A 1 71 ? 18.898 14.207 -24.658 1.00 47.94 71 PHE A C 1
ATOM 577 O O . PHE A 1 71 ? 19.464 14.347 -25.740 1.00 47.94 71 PHE A O 1
ATOM 584 N N . LYS A 1 72 ? 17.889 15.004 -24.294 1.00 39.56 72 LYS A N 1
ATOM 585 C CA . LYS A 1 72 ? 17.837 16.361 -24.846 1.00 39.56 72 LYS A CA 1
ATOM 586 C C . LYS A 1 72 ? 18.874 17.186 -24.092 1.00 39.56 72 LYS A C 1
ATOM 588 O O . LYS A 1 72 ? 18.587 17.791 -23.064 1.00 39.56 72 LYS A O 1
ATOM 593 N N . LYS A 1 73 ? 20.110 17.137 -24.600 1.00 43.62 73 LYS A N 1
ATOM 594 C CA . LYS A 1 73 ? 21.114 18.169 -24.332 1.00 43.62 73 LYS A CA 1
ATOM 595 C C . LYS A 1 73 ? 20.484 19.521 -24.682 1.00 43.62 73 LYS A C 1
ATOM 597 O O . LYS A 1 73 ? 19.993 19.676 -25.801 1.00 43.62 73 LYS A O 1
ATOM 602 N N . GLN A 1 74 ? 20.489 20.454 -23.737 1.00 40.41 74 GLN A N 1
ATOM 603 C CA . GLN A 1 74 ? 20.684 21.856 -24.097 1.00 40.41 74 GLN A CA 1
ATOM 604 C C . GLN A 1 74 ? 22.182 22.092 -24.264 1.00 40.41 74 GLN A C 1
ATOM 606 O O . GLN A 1 74 ? 22.954 21.466 -23.498 1.00 40.41 74 GLN A O 1
#

pLDDT: mean 70.7, std 17.13, range [34.88, 94.81]

Foldseek 3Di:
DDDPPPLVLDLCSPPVVVQLCVVCPPPDDPDPVRVVVSSVVSNVVCCVPPVVVSVVVSVVVCVVVVVPDDPPDD

InterPro domains:
  IPR036397 Ribonuclease H superfamily [G3DSA:3.30.420.10] (8-72)

Sequence (74 aa):
MGTTDDTGLSNNDVFTFPKIKNRLRGQRFQSPGEAVDAFKNAVLDLLANHWNKCFENWFERMCINLRGEYFKKQ